Protein AF-A0A7C7GKG4-F1 (afdb_monomer)

Nearest PDB structures (foldseek):
  5jhe-assembly1_A-2  TM=8.707E-01  e=1.128E-02  Saccharomyces cerevisiae S288C
  5dbk-assembly1_B  TM=7.852E-01  e=9.366E-02  Bacillus thuringiensis Bt407
  4gpk-assembly2_H  TM=6.621E-01  e=9.366E-02  Bacillus thuringiensis serovar thuringiensis
  4ynw-assembly2_B  TM=5.792E-01  e=1.107E-01  Thermochaetoides thermophila DSM 1495
  3ro2-assembly1_A  TM=6.733E-01  e=4.215E-01  Mus musculus

pLDDT: mean 89.74, std 11.43, range [47.72, 98.56]

Sequence (98 aa):
YLRNVGDKLRNEGLHEQAIDQYIKYLEKTKIKNPSRAMVAHSVGELYMELSNCEEGLTWLFQAEEAGATYHRADELKKHIDACSAKINSSKAINHNIK

Secondary structure (DSSP, 8-state):
-HHHHHHHHHHTT-HHHHHHHHHHHHHH----HHHHHHHHHHHHHHHHHTT-HHHHHHHHHHHHHT-TT-TTHHHHHHHHHHHHHHHHHHHHHHHTT-

Foldseek 3Di:
DLQVVLVVCVVVVVLVSSLVSLVVVLVVDPDAQQVQLVSLQSNLVSCVVVVNLVVSLVSLVSSVVSDPPHPCNVVSVVSNVVSVVSVVVVVVVVVVVD

Radius of gyration: 14.4 Å; Cα contacts (8 Å, |Δi|>4): 102; chains: 1; bounding box: 28×27×46 Å

Structure (mmCIF, N/CA/C/O backbone):
data_AF-A0A7C7GKG4-F1
#
_entry.id   AF-A0A7C7GKG4-F1
#
loop_
_atom_site.group_PDB
_atom_site.id
_atom_site.type_symbol
_atom_site.label_atom_id
_atom_site.label_alt_id
_atom_site.label_comp_id
_atom_site.label_asym_id
_atom_site.label_entity_id
_atom_site.label_seq_id
_atom_site.pdbx_PDB_ins_code
_atom_site.Cartn_x
_atom_site.Cartn_y
_atom_site.Cartn_z
_atom_site.occupancy
_atom_site.B_iso_or_equiv
_atom_site.auth_seq_id
_atom_site.auth_comp_id
_atom_site.auth_asym_id
_atom_site.auth_atom_id
_atom_site.pdbx_PDB_model_num
ATOM 1 N N . TYR A 1 1 ? 4.045 -9.236 -14.781 1.00 79.69 1 TYR A N 1
ATOM 2 C CA . TYR A 1 1 ? 2.639 -9.682 -14.750 1.00 79.69 1 TYR A CA 1
ATOM 3 C C . TYR A 1 1 ? 2.005 -9.424 -13.387 1.00 79.69 1 TYR A C 1
ATOM 5 O O . TYR A 1 1 ? 0.990 -8.755 -13.375 1.00 79.69 1 TYR A O 1
ATOM 13 N N . LEU A 1 2 ? 2.618 -9.842 -12.266 1.00 88.81 2 LEU A N 1
ATOM 14 C CA . LEU A 1 2 ? 2.061 -9.673 -10.908 1.00 88.81 2 LEU A CA 1
ATOM 15 C C . LEU A 1 2 ? 1.625 -8.238 -10.579 1.00 88.81 2 LEU A C 1
ATOM 17 O O . LEU A 1 2 ? 0.481 -8.044 -10.196 1.00 88.81 2 LEU A O 1
ATOM 21 N N . ARG A 1 3 ? 2.472 -7.228 -10.839 1.00 90.50 3 ARG A N 1
ATOM 22 C CA . ARG A 1 3 ? 2.089 -5.814 -10.661 1.00 90.50 3 ARG A CA 1
ATOM 23 C C . ARG A 1 3 ? 0.808 -5.455 -11.424 1.00 90.50 3 ARG A C 1
ATOM 25 O O . ARG A 1 3 ? -0.122 -4.947 -10.828 1.00 90.50 3 ARG A O 1
ATOM 32 N N . ASN A 1 4 ? 0.731 -5.799 -12.710 1.00 93.94 4 ASN A N 1
ATOM 33 C CA . ASN A 1 4 ? -0.439 -5.491 -13.539 1.00 93.94 4 ASN A CA 1
ATOM 34 C C . ASN A 1 4 ? -1.700 -6.254 -13.092 1.00 93.94 4 ASN A C 1
ATOM 36 O O . ASN A 1 4 ? -2.806 -5.776 -13.315 1.00 93.94 4 ASN A O 1
ATOM 40 N N . VAL A 1 5 ? -1.556 -7.455 -12.516 1.00 96.19 5 VAL A N 1
ATOM 41 C CA . VAL A 1 5 ? -2.686 -8.178 -11.907 1.00 96.19 5 VAL A CA 1
ATOM 42 C C . VAL A 1 5 ? -3.146 -7.437 -10.652 1.00 96.19 5 VAL A C 1
ATOM 44 O O . VAL A 1 5 ? -4.342 -7.208 -10.510 1.00 96.19 5 VAL A O 1
ATOM 47 N N . GLY A 1 6 ? -2.210 -6.990 -9.808 1.00 96.19 6 GLY A N 1
ATOM 48 C CA . GLY A 1 6 ? -2.499 -6.121 -8.665 1.00 96.19 6 GLY A CA 1
ATOM 49 C C . GLY A 1 6 ? -3.232 -4.840 -9.070 1.00 96.19 6 GLY A C 1
ATOM 50 O O . GLY A 1 6 ? -4.268 -4.535 -8.493 1.00 96.19 6 GLY A O 1
ATOM 51 N N . ASP A 1 7 ? -2.774 -4.161 -10.129 1.00 96.44 7 ASP A N 1
ATOM 52 C CA . ASP A 1 7 ? -3.406 -2.936 -10.645 1.00 96.44 7 ASP A CA 1
ATOM 53 C C . ASP A 1 7 ? -4.867 -3.180 -11.061 1.00 96.44 7 ASP A C 1
ATOM 55 O O . ASP A 1 7 ? -5.752 -2.387 -10.748 1.00 96.44 7 ASP A O 1
ATOM 59 N N . LYS A 1 8 ? -5.145 -4.306 -11.733 1.00 97.81 8 LYS A N 1
ATOM 60 C CA . LYS A 1 8 ? -6.515 -4.685 -12.108 1.00 97.81 8 LYS A CA 1
ATOM 61 C C . LYS A 1 8 ? -7.383 -4.973 -10.886 1.00 97.81 8 LYS A C 1
ATOM 63 O O . LYS A 1 8 ? -8.494 -4.474 -10.819 1.00 97.81 8 LYS A O 1
ATOM 68 N N . LEU A 1 9 ? -6.873 -5.743 -9.925 1.00 98.19 9 LEU A N 1
ATOM 69 C CA . LEU A 1 9 ? -7.599 -6.066 -8.693 1.00 98.19 9 LEU A CA 1
ATOM 70 C C . LEU A 1 9 ? -7.912 -4.803 -7.879 1.00 98.19 9 LEU A C 1
ATOM 72 O O . LEU A 1 9 ? -9.031 -4.657 -7.400 1.00 98.19 9 LEU A O 1
ATOM 76 N N . ARG A 1 10 ? -6.963 -3.862 -7.786 1.00 97.31 10 ARG A N 1
ATOM 77 C CA . ARG A 1 10 ? -7.175 -2.555 -7.150 1.00 97.31 10 ARG A CA 1
ATOM 78 C C . ARG A 1 10 ? -8.328 -1.797 -7.808 1.00 97.31 10 ARG A C 1
ATOM 80 O O . ARG A 1 10 ? -9.198 -1.306 -7.103 1.00 97.31 10 ARG A O 1
ATOM 87 N N . ASN A 1 11 ? -8.356 -1.733 -9.138 1.00 97.00 11 ASN A N 1
ATOM 88 C CA . ASN A 1 11 ? -9.41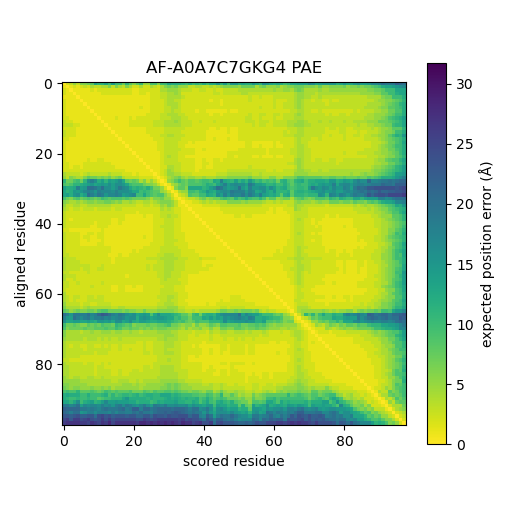1 -1.019 -9.866 1.00 97.00 11 ASN A CA 1
ATOM 89 C C . ASN A 1 11 ? -10.807 -1.641 -9.680 1.00 97.00 11 ASN A C 1
ATOM 91 O O . ASN A 1 11 ? -11.799 -0.928 -9.773 1.00 97.00 11 ASN A O 1
ATOM 95 N N . GLU A 1 12 ? -10.879 -2.942 -9.392 1.00 97.69 12 GLU A N 1
ATOM 96 C CA . GLU A 1 12 ? -12.122 -3.657 -9.065 1.00 97.69 12 GLU A CA 1
ATOM 97 C C . GLU A 1 12 ? -12.492 -3.572 -7.567 1.00 97.69 12 GLU A C 1
ATOM 99 O O . GLU A 1 12 ? -13.453 -4.199 -7.128 1.00 97.69 12 GLU A O 1
ATOM 104 N N . GLY A 1 13 ? -11.726 -2.838 -6.748 1.00 96.88 13 GLY A N 1
ATOM 105 C CA . GLY A 1 13 ? -11.950 -2.727 -5.299 1.00 96.88 13 GLY A CA 1
ATOM 106 C C . GLY A 1 13 ? -11.515 -3.958 -4.493 1.00 96.88 13 GLY A C 1
ATOM 107 O O . GLY A 1 13 ? -11.801 -4.074 -3.302 1.00 96.88 13 GLY A O 1
ATOM 108 N N . LEU A 1 14 ? -10.798 -4.897 -5.114 1.00 98.12 14 LEU A N 1
ATOM 109 C CA . LEU A 1 14 ? -10.333 -6.140 -4.499 1.00 98.12 14 LEU A CA 1
ATOM 110 C C . LEU A 1 14 ? -9.000 -5.928 -3.766 1.00 98.12 14 LEU A C 1
ATOM 112 O O . LEU A 1 14 ? -7.963 -6.492 -4.127 1.00 98.12 14 LEU A O 1
ATOM 116 N N . HIS A 1 15 ? -9.024 -5.078 -2.737 1.00 97.88 15 HIS A N 1
ATOM 117 C CA . HIS A 1 15 ? -7.821 -4.518 -2.109 1.00 97.88 15 HIS A CA 1
ATOM 118 C C . HIS A 1 15 ? -6.886 -5.579 -1.516 1.00 97.88 15 HIS A C 1
ATOM 120 O O . HIS A 1 15 ? -5.688 -5.552 -1.787 1.00 97.88 15 HIS A O 1
ATOM 126 N N . GLU A 1 16 ? -7.407 -6.559 -0.775 1.00 97.75 16 GLU A N 1
ATOM 127 C CA . GLU A 1 16 ? -6.580 -7.618 -0.173 1.00 97.75 16 GLU A CA 1
ATOM 128 C C . GLU A 1 16 ? -5.877 -8.480 -1.231 1.00 97.75 16 GLU A C 1
ATOM 130 O O . GLU A 1 16 ? -4.701 -8.822 -1.098 1.00 97.75 16 GLU A O 1
ATOM 135 N N . GLN A 1 17 ? -6.574 -8.798 -2.326 1.00 98.31 17 GLN A N 1
ATOM 136 C CA . GLN A 1 17 ? -5.985 -9.578 -3.413 1.00 98.31 17 GLN A CA 1
ATOM 137 C C . GLN A 1 17 ? -4.962 -8.749 -4.196 1.00 98.31 17 GLN A C 1
ATOM 139 O O . GLN A 1 17 ? -3.927 -9.276 -4.604 1.00 98.31 17 GLN A O 1
ATOM 144 N N . ALA A 1 18 ? -5.210 -7.450 -4.377 1.00 98.38 18 ALA A N 1
ATOM 145 C CA . ALA A 1 18 ? -4.237 -6.541 -4.970 1.00 98.38 18 ALA A CA 1
ATOM 146 C C . ALA A 1 18 ? -2.950 -6.470 -4.129 1.00 98.38 18 ALA A C 1
ATOM 148 O O . ALA A 1 18 ? -1.855 -6.610 -4.681 1.00 98.38 18 ALA A O 1
ATOM 149 N N . ILE A 1 19 ? -3.081 -6.346 -2.802 1.00 98.19 19 ILE A N 1
ATOM 150 C CA . ILE A 1 19 ? -1.962 -6.376 -1.850 1.00 98.19 19 ILE A CA 1
ATOM 151 C C . ILE A 1 19 ? -1.139 -7.660 -2.020 1.00 98.19 19 ILE A C 1
ATOM 153 O O . ILE A 1 19 ? 0.071 -7.576 -2.233 1.00 98.19 19 ILE A O 1
ATOM 157 N N . ASP A 1 20 ? -1.774 -8.837 -2.013 1.00 97.44 20 ASP A N 1
ATOM 158 C CA . ASP A 1 20 ? -1.083 -10.125 -2.189 1.00 97.44 20 ASP A CA 1
ATOM 159 C C . ASP A 1 20 ? -0.244 -10.167 -3.482 1.00 97.44 20 ASP A C 1
ATOM 161 O O . ASP A 1 20 ? 0.916 -10.594 -3.481 1.00 97.44 20 ASP A O 1
ATOM 165 N N . GLN A 1 21 ? -0.790 -9.663 -4.592 1.00 97.25 21 GLN A N 1
ATOM 166 C CA . GLN A 1 21 ? -0.070 -9.626 -5.866 1.00 97.25 21 GLN A CA 1
ATOM 167 C C . GLN A 1 21 ? 1.116 -8.658 -5.852 1.00 97.25 21 GLN A C 1
ATOM 169 O O . GLN A 1 21 ? 2.175 -8.972 -6.412 1.00 97.25 21 GLN A O 1
ATOM 174 N N . TYR A 1 22 ? 0.971 -7.497 -5.213 1.00 96.38 22 TYR A N 1
ATOM 175 C CA . TYR A 1 22 ? 2.056 -6.528 -5.080 1.00 96.38 22 TYR A CA 1
ATOM 176 C C . TYR A 1 22 ? 3.180 -7.027 -4.169 1.00 96.38 22 TYR A C 1
ATOM 178 O O . TYR A 1 22 ? 4.350 -6.873 -4.525 1.00 96.38 22 TYR A O 1
ATOM 186 N N . ILE A 1 23 ? 2.859 -7.691 -3.057 1.00 94.06 23 ILE A N 1
ATOM 187 C CA . ILE A 1 23 ? 3.859 -8.296 -2.164 1.00 94.06 23 ILE A CA 1
ATOM 188 C C . ILE A 1 23 ? 4.651 -9.367 -2.917 1.00 94.06 23 ILE A C 1
ATOM 190 O O . ILE A 1 23 ? 5.877 -9.282 -3.006 1.00 94.06 23 ILE A O 1
ATOM 194 N N . LYS A 1 24 ? 3.962 -10.298 -3.591 1.00 93.75 24 LYS A N 1
ATOM 195 C 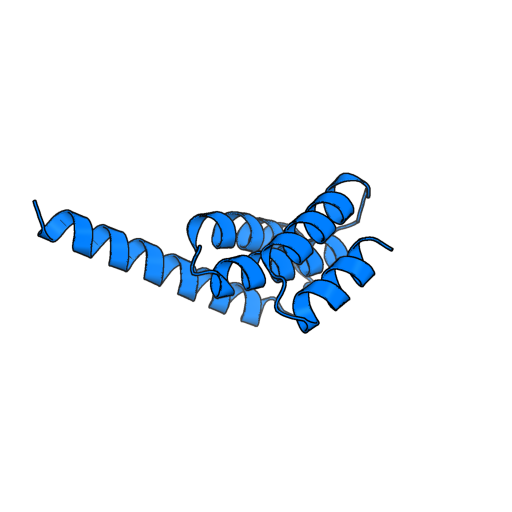CA . LYS A 1 24 ? 4.610 -11.327 -4.426 1.00 93.75 24 LYS A CA 1
ATOM 196 C C . LYS A 1 24 ? 5.482 -10.724 -5.523 1.00 93.75 24 LYS A C 1
ATOM 198 O O . LYS A 1 24 ? 6.521 -11.286 -5.877 1.00 93.75 24 LYS A O 1
ATOM 203 N N . TYR A 1 25 ? 5.062 -9.598 -6.102 1.00 91.62 25 TYR A N 1
ATOM 204 C CA . TYR A 1 25 ? 5.872 -8.867 -7.070 1.00 91.62 25 TYR A CA 1
ATOM 205 C C . TYR A 1 25 ? 7.165 -8.348 -6.431 1.00 91.62 25 TYR A C 1
ATOM 207 O O . TYR A 1 25 ? 8.235 -8.563 -6.997 1.00 91.62 25 TYR A O 1
ATOM 215 N N . LEU A 1 26 ? 7.083 -7.718 -5.257 1.00 89.75 26 LEU A N 1
ATOM 216 C CA . LEU A 1 26 ? 8.235 -7.172 -4.537 1.00 89.75 26 LEU A CA 1
ATOM 217 C C . LEU A 1 26 ? 9.212 -8.249 -4.042 1.00 89.75 26 LEU A C 1
ATOM 219 O O . LEU A 1 26 ? 10.415 -8.004 -4.041 1.00 89.75 26 LEU A O 1
ATOM 223 N N . GLU A 1 27 ? 8.727 -9.429 -3.659 1.00 88.69 27 GLU A N 1
ATOM 224 C CA . GLU A 1 27 ? 9.563 -10.554 -3.212 1.00 88.69 27 GLU A CA 1
ATOM 225 C C . GLU A 1 27 ? 10.325 -11.219 -4.363 1.00 88.69 27 GLU A C 1
ATOM 227 O O . GLU A 1 27 ? 11.506 -11.544 -4.246 1.00 88.69 27 GLU A O 1
ATOM 232 N N . LYS A 1 28 ? 9.661 -11.423 -5.507 1.00 83.62 28 LYS A N 1
ATOM 233 C CA . LYS A 1 28 ? 10.243 -12.154 -6.647 1.00 83.62 28 LYS A CA 1
ATOM 234 C C . LYS A 1 28 ? 11.269 -11.357 -7.433 1.00 83.62 28 LYS A C 1
ATOM 236 O O . LYS A 1 28 ? 11.918 -11.895 -8.331 1.00 83.62 28 LYS A O 1
ATOM 241 N N . THR A 1 29 ? 11.379 -10.067 -7.168 1.00 72.25 29 THR A N 1
ATOM 242 C CA . THR A 1 29 ? 12.111 -9.159 -8.031 1.00 72.25 29 THR A CA 1
ATOM 243 C C . THR A 1 29 ? 13.200 -8.442 -7.237 1.00 72.25 29 THR A C 1
ATOM 245 O O . THR A 1 29 ? 12.954 -7.825 -6.206 1.00 72.25 29 THR A O 1
ATOM 248 N N . LYS A 1 30 ? 14.444 -8.476 -7.735 1.00 70.06 30 LYS A N 1
ATOM 249 C CA . LYS A 1 30 ? 15.540 -7.626 -7.230 1.00 70.06 30 LYS A CA 1
ATOM 250 C C . LYS A 1 30 ? 15.359 -6.186 -7.733 1.00 70.06 30 LYS A C 1
ATOM 252 O O . LYS A 1 30 ? 16.209 -5.661 -8.452 1.00 70.06 30 LYS A O 1
ATOM 257 N N . ILE A 1 31 ? 14.200 -5.580 -7.472 1.00 65.25 31 ILE A N 1
ATOM 258 C CA . ILE A 1 31 ? 13.864 -4.250 -7.987 1.00 65.25 31 ILE A CA 1
ATOM 259 C C . ILE A 1 31 ? 14.734 -3.194 -7.318 1.00 65.25 31 ILE A C 1
ATOM 261 O O . ILE A 1 31 ? 14.811 -3.123 -6.094 1.00 65.25 31 ILE A O 1
ATOM 265 N N . LYS A 1 32 ? 15.342 -2.335 -8.143 1.00 63.72 32 LYS A N 1
ATOM 266 C CA . LYS A 1 32 ? 16.023 -1.126 -7.682 1.00 63.72 32 LYS A CA 1
ATOM 267 C C . LYS A 1 32 ? 15.010 -0.055 -7.256 1.00 63.72 32 LYS A C 1
ATOM 269 O O . LYS A 1 32 ? 13.993 0.164 -7.915 1.00 63.72 32 LYS A O 1
ATOM 274 N N . ASN A 1 33 ? 15.369 0.605 -6.164 1.00 68.88 33 ASN A N 1
ATOM 275 C CA . ASN A 1 33 ? 14.804 1.760 -5.467 1.00 68.88 33 ASN A CA 1
ATOM 276 C C . ASN A 1 3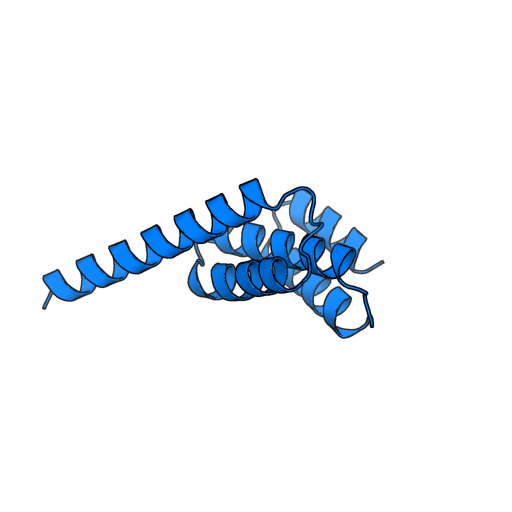3 ? 13.512 2.415 -6.030 1.00 68.88 33 ASN A C 1
ATOM 278 O O . ASN A 1 33 ? 12.472 2.224 -5.399 1.00 68.88 33 ASN A O 1
ATOM 282 N N . PRO A 1 34 ? 13.446 3.083 -7.205 1.00 71.12 34 PRO A N 1
ATOM 283 C CA . PRO A 1 34 ? 12.246 3.863 -7.557 1.00 71.12 34 PRO A CA 1
ATOM 284 C C . PRO A 1 34 ? 10.975 3.023 -7.767 1.00 71.12 34 PRO A C 1
ATOM 286 O O . PRO A 1 34 ? 9.884 3.396 -7.339 1.00 71.12 34 PRO A O 1
ATOM 289 N N . SER A 1 35 ? 11.112 1.855 -8.398 1.00 82.12 35 SER A N 1
ATOM 290 C CA . SER A 1 35 ? 9.977 0.956 -8.645 1.00 82.12 35 SER A CA 1
ATOM 291 C C . SER A 1 35 ? 9.535 0.226 -7.375 1.00 82.12 35 SER A C 1
ATOM 293 O O . SER A 1 35 ? 8.368 -0.146 -7.267 1.00 82.12 35 SER A O 1
ATOM 295 N N . ARG A 1 36 ? 10.450 0.031 -6.414 1.00 88.12 36 ARG A N 1
ATOM 296 C CA . ARG A 1 36 ? 10.123 -0.535 -5.101 1.00 88.12 36 ARG A CA 1
ATOM 297 C C . ARG A 1 36 ? 9.323 0.473 -4.279 1.00 88.12 36 ARG A C 1
ATOM 299 O O . ARG A 1 36 ? 8.283 0.094 -3.753 1.00 88.12 36 ARG A O 1
ATOM 306 N N . ALA A 1 37 ? 9.753 1.739 -4.259 1.00 91.19 37 ALA A N 1
ATOM 307 C CA . ALA A 1 37 ? 9.049 2.822 -3.573 1.00 91.19 37 ALA A CA 1
ATOM 308 C C . ALA A 1 37 ? 7.606 2.976 -4.068 1.00 91.19 37 ALA A C 1
ATOM 310 O O . ALA A 1 37 ? 6.672 3.024 -3.275 1.00 91.19 37 ALA A O 1
ATOM 311 N N . MET A 1 38 ? 7.410 2.966 -5.388 1.00 92.31 38 MET A N 1
ATOM 312 C CA . MET A 1 38 ? 6.081 3.107 -5.981 1.00 92.31 38 MET A CA 1
ATOM 313 C C . MET A 1 38 ? 5.124 1.983 -5.565 1.00 92.31 38 MET A C 1
ATOM 315 O O . MET A 1 38 ? 4.008 2.262 -5.140 1.00 92.31 38 MET A O 1
ATOM 319 N N . VAL A 1 39 ? 5.548 0.719 -5.672 1.00 93.94 39 VAL A N 1
ATOM 320 C CA . VAL A 1 39 ? 4.670 -0.412 -5.332 1.00 93.94 39 VAL A CA 1
ATOM 321 C C . VAL A 1 39 ? 4.433 -0.493 -3.825 1.00 93.94 39 VAL A C 1
ATOM 323 O O . VAL A 1 39 ? 3.303 -0.734 -3.416 1.00 93.94 39 VAL A O 1
ATOM 326 N N . ALA A 1 40 ? 5.450 -0.233 -2.997 1.00 94.94 40 ALA A N 1
ATOM 327 C CA . ALA A 1 40 ? 5.274 -0.159 -1.548 1.00 94.94 40 ALA A CA 1
ATOM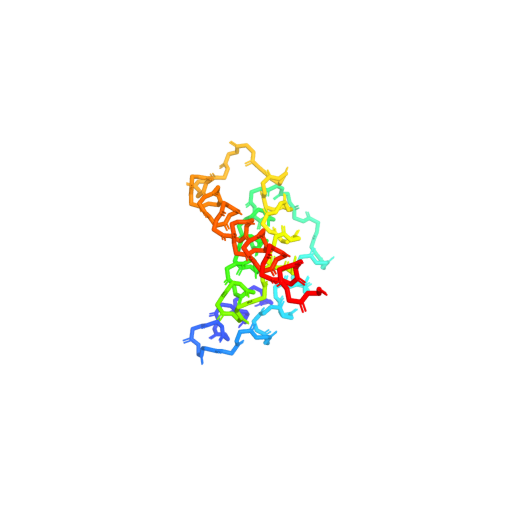 328 C C . ALA A 1 40 ? 4.293 0.959 -1.150 1.00 94.94 40 ALA A C 1
ATOM 330 O O . ALA A 1 40 ? 3.413 0.721 -0.327 1.00 94.94 40 ALA A O 1
ATOM 331 N N . HIS A 1 41 ? 4.361 2.133 -1.796 1.00 96.31 41 HIS A N 1
ATOM 332 C CA . HIS A 1 41 ? 3.387 3.203 -1.570 1.00 96.31 41 HIS A CA 1
ATOM 333 C C . HIS A 1 41 ? 1.969 2.720 -1.915 1.00 96.31 41 HIS A C 1
ATOM 335 O O . HIS A 1 41 ? 1.073 2.861 -1.093 1.00 96.31 41 HIS A O 1
ATOM 341 N N . SER A 1 42 ? 1.767 2.067 -3.066 1.00 96.75 42 SER A N 1
ATOM 342 C CA . SER A 1 42 ? 0.448 1.532 -3.439 1.00 96.75 42 SER A CA 1
ATOM 343 C C . SER A 1 42 ? -0.091 0.477 -2.472 1.00 96.75 42 SER A C 1
ATOM 345 O O . SER A 1 42 ? -1.291 0.446 -2.223 1.00 96.75 42 SER A O 1
ATOM 347 N N . VAL A 1 43 ? 0.768 -0.367 -1.896 1.00 97.88 43 VAL A N 1
ATOM 348 C CA . VAL A 1 43 ? 0.346 -1.307 -0.846 1.00 97.88 43 VAL A CA 1
ATOM 349 C C . VAL A 1 43 ? -0.087 -0.551 0.415 1.00 97.88 43 VAL A C 1
ATOM 351 O O . VAL A 1 43 ? -1.130 -0.865 0.982 1.00 97.88 43 VAL A O 1
ATOM 354 N N . GLY A 1 44 ? 0.664 0.477 0.818 1.00 97.94 44 GLY A N 1
ATOM 355 C CA . GLY A 1 44 ? 0.295 1.353 1.932 1.00 97.94 44 GLY A CA 1
ATOM 356 C C . GLY A 1 44 ? -1.061 2.041 1.733 1.00 97.94 44 GLY A C 1
ATOM 357 O O . GLY A 1 44 ? -1.887 2.017 2.641 1.00 97.94 44 GLY A O 1
ATOM 358 N N . GLU A 1 45 ? -1.324 2.579 0.535 1.00 98.25 45 GLU A N 1
ATOM 359 C CA . GLU A 1 45 ? -2.620 3.178 0.165 1.00 98.25 45 GLU A CA 1
ATOM 360 C C . GLU A 1 45 ? -3.776 2.179 0.325 1.00 98.25 45 GLU A C 1
ATOM 362 O O . GLU A 1 45 ? -4.790 2.493 0.943 1.00 98.25 45 GLU A O 1
ATOM 367 N N . LEU A 1 46 ? -3.613 0.947 -0.165 1.00 98.44 46 LEU A N 1
ATOM 368 C CA . LEU A 1 46 ? -4.653 -0.080 -0.060 1.00 98.44 46 LEU A CA 1
ATOM 369 C C . LEU A 1 46 ? -4.953 -0.458 1.394 1.00 98.44 46 LEU A C 1
ATOM 371 O O . LEU A 1 46 ? -6.113 -0.625 1.770 1.00 98.44 46 LEU A O 1
ATOM 375 N N . TYR A 1 47 ? -3.927 -0.555 2.239 1.00 98.56 47 TYR A N 1
ATOM 376 C CA . TYR A 1 47 ? -4.137 -0.774 3.669 1.00 98.56 47 TYR A CA 1
ATOM 377 C C . TYR A 1 47 ? -4.844 0.410 4.340 1.00 98.56 47 TYR A C 1
ATOM 379 O O . TYR A 1 47 ? -5.706 0.195 5.191 1.00 98.56 47 TYR A O 1
ATOM 387 N N . MET A 1 48 ? -4.558 1.650 3.928 1.00 97.81 48 MET A N 1
ATOM 388 C CA . MET A 1 48 ? -5.307 2.823 4.392 1.00 97.81 48 MET A CA 1
ATOM 389 C C . MET A 1 48 ? -6.786 2.759 4.008 1.00 97.81 48 M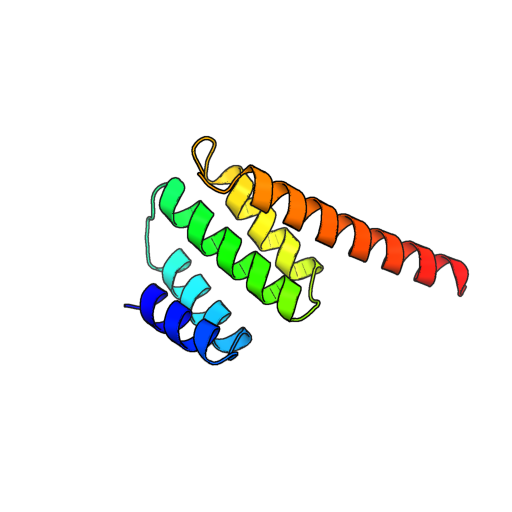ET A C 1
ATOM 391 O O . MET A 1 48 ? -7.640 3.041 4.850 1.00 97.81 48 MET A O 1
ATOM 395 N N . GLU A 1 49 ? -7.095 2.364 2.771 1.00 97.12 49 GLU A N 1
ATOM 396 C CA . GLU A 1 49 ? -8.469 2.174 2.285 1.00 97.12 49 GLU A CA 1
ATOM 397 C C . GLU A 1 49 ? -9.201 1.073 3.073 1.00 97.12 49 GLU A C 1
ATOM 399 O O . GLU A 1 49 ? -10.387 1.203 3.372 1.00 97.12 49 GLU A O 1
ATOM 404 N N . LEU A 1 50 ? -8.477 0.040 3.516 1.00 97.31 50 LEU A N 1
ATOM 405 C CA . LEU A 1 50 ? -8.965 -0.992 4.441 1.00 97.31 50 LEU A CA 1
ATOM 406 C C . LEU A 1 50 ? -9.005 -0.534 5.912 1.00 97.31 50 LEU A C 1
ATOM 408 O O . LEU A 1 50 ? -9.237 -1.336 6.814 1.00 97.31 50 LEU A O 1
ATOM 412 N N . SER A 1 51 ? -8.783 0.756 6.180 1.00 96.38 51 SER A N 1
ATOM 413 C CA . SER A 1 51 ? -8.681 1.342 7.520 1.00 96.38 51 SER A CA 1
ATOM 414 C C . SER A 1 51 ? -7.574 0.771 8.406 1.00 96.38 51 SER A C 1
ATOM 416 O O . SER A 1 51 ? -7.532 1.102 9.594 1.00 96.38 51 SER A O 1
ATOM 418 N N . ASN A 1 52 ? -6.646 0.012 7.832 1.00 97.50 52 ASN A N 1
ATOM 419 C CA . ASN A 1 52 ? -5.586 -0.665 8.545 1.00 97.50 52 ASN A CA 1
ATOM 420 C C . ASN A 1 52 ? -4.257 0.109 8.485 1.00 97.50 52 ASN A C 1
ATOM 422 O O . ASN A 1 52 ? -3.350 -0.184 7.707 1.00 97.50 52 ASN A O 1
ATOM 426 N N . CYS A 1 53 ? -4.149 1.143 9.319 1.00 97.44 53 CYS A N 1
ATOM 427 C CA . CYS A 1 53 ? -2.976 2.016 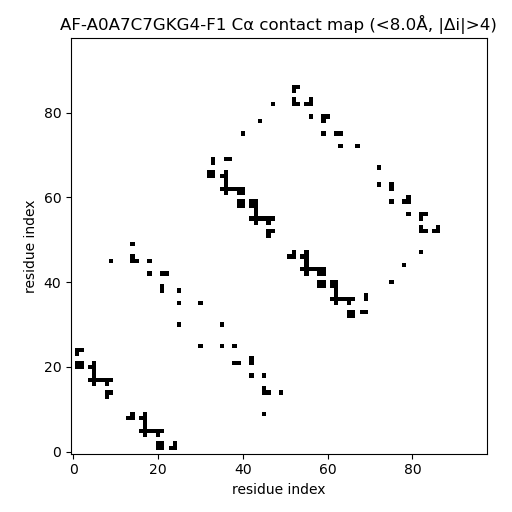9.348 1.00 97.44 53 CYS A CA 1
ATOM 428 C C . CYS A 1 53 ? -1.711 1.362 9.919 1.00 97.44 53 CYS A C 1
ATOM 430 O O . CYS A 1 53 ? -0.625 1.873 9.654 1.00 97.44 53 CYS A O 1
ATOM 432 N N . GLU A 1 54 ? -1.819 0.279 10.692 1.00 96.31 54 GLU A N 1
ATOM 433 C CA . GLU A 1 54 ? -0.653 -0.396 11.281 1.00 96.31 54 GLU A CA 1
ATOM 434 C C . GLU A 1 54 ? 0.164 -1.095 10.185 1.00 96.31 54 GLU A C 1
ATOM 436 O O . GLU A 1 54 ? 1.346 -0.792 9.977 1.00 96.31 54 GLU A O 1
ATOM 441 N N . GLU A 1 55 ? -0.492 -1.933 9.385 1.00 97.69 55 GLU A N 1
ATOM 442 C CA . GLU A 1 55 ? 0.089 -2.503 8.173 1.00 97.69 55 GLU A CA 1
ATOM 443 C C . GLU A 1 55 ? 0.400 -1.414 7.140 1.00 97.69 55 GLU A C 1
ATOM 445 O O . GLU A 1 55 ? 1.468 -1.443 6.526 1.00 97.69 55 GLU A O 1
ATOM 450 N N . GLY A 1 56 ? -0.475 -0.413 6.988 1.00 98.00 56 GLY A N 1
ATOM 451 C CA . GLY A 1 56 ? -0.258 0.715 6.080 1.00 98.00 56 GLY A CA 1
ATOM 452 C C . GLY A 1 56 ? 1.084 1.411 6.312 1.00 98.00 56 GLY A C 1
ATOM 453 O O . GLY A 1 56 ? 1.890 1.506 5.386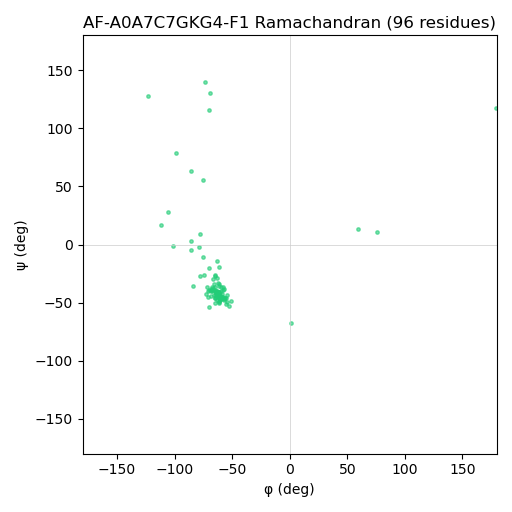 1.00 98.00 56 GLY A O 1
ATOM 454 N N . LEU A 1 57 ? 1.383 1.822 7.550 1.00 98.00 57 LEU A N 1
ATOM 455 C CA . LEU A 1 57 ? 2.654 2.478 7.887 1.00 98.00 57 LEU A CA 1
ATOM 456 C C . LEU A 1 57 ? 3.871 1.606 7.591 1.00 98.00 57 LEU A C 1
ATOM 458 O O . LEU A 1 57 ? 4.887 2.119 7.122 1.00 98.00 57 LEU A O 1
ATOM 462 N N . THR A 1 58 ? 3.765 0.294 7.805 1.00 97.25 58 THR A N 1
ATOM 463 C CA . THR A 1 58 ? 4.856 -0.646 7.511 1.00 97.25 58 THR A CA 1
ATOM 464 C C . THR A 1 58 ? 5.288 -0.563 6.045 1.00 97.25 58 THR A C 1
ATOM 466 O O . THR A 1 58 ? 6.480 -0.624 5.735 1.00 97.25 58 THR A O 1
ATOM 469 N N . TRP A 1 59 ? 4.334 -0.388 5.130 1.00 97.31 59 TRP A N 1
ATOM 470 C CA . TRP A 1 59 ? 4.605 -0.257 3.698 1.00 97.31 59 TRP A CA 1
ATOM 471 C C . TRP A 1 59 ? 4.963 1.167 3.278 1.00 97.31 59 TRP A C 1
ATOM 473 O O . TRP A 1 59 ? 5.840 1.345 2.431 1.00 97.31 59 TRP A O 1
ATOM 483 N N . LEU A 1 60 ? 4.346 2.179 3.889 1.00 97.06 60 LEU A N 1
ATOM 484 C CA . LEU A 1 60 ? 4.653 3.580 3.602 1.00 97.06 60 LEU A CA 1
ATOM 485 C C . LEU A 1 60 ? 6.096 3.936 4.002 1.00 97.06 60 LEU A C 1
ATOM 487 O O . LEU A 1 60 ? 6.808 4.549 3.210 1.00 97.06 60 LEU A O 1
ATOM 491 N N . PHE A 1 61 ? 6.589 3.469 5.152 1.00 95.94 61 PHE A N 1
ATOM 492 C CA . PHE A 1 61 ? 7.992 3.681 5.533 1.00 95.94 61 PHE A CA 1
ATOM 493 C C . PHE A 1 61 ? 8.969 2.935 4.621 1.00 95.94 61 PHE A C 1
ATOM 495 O O . PHE A 1 61 ? 10.003 3.477 4.240 1.00 95.94 61 PHE A O 1
ATOM 502 N N . GLN A 1 62 ? 8.627 1.721 4.178 1.00 93.19 62 GLN A N 1
ATOM 503 C CA . GLN A 1 62 ? 9.431 1.042 3.157 1.00 93.19 62 GLN A CA 1
ATOM 504 C C . GLN A 1 62 ? 9.484 1.825 1.841 1.00 93.19 62 GLN A C 1
ATOM 506 O O . GLN A 1 62 ? 10.499 1.777 1.145 1.00 93.19 62 GLN A O 1
ATOM 511 N N . ALA A 1 63 ? 8.403 2.519 1.479 1.00 93.19 63 ALA A N 1
ATOM 512 C CA . ALA A 1 63 ? 8.382 3.371 0.301 1.00 93.19 63 ALA A CA 1
ATOM 513 C C . ALA A 1 63 ? 9.285 4.602 0.462 1.00 93.19 63 ALA A C 1
ATOM 515 O O . ALA A 1 63 ? 9.961 4.977 -0.496 1.00 93.19 63 ALA A O 1
ATOM 516 N N . GLU A 1 64 ? 9.322 5.187 1.662 1.00 92.94 64 GLU A N 1
ATOM 517 C CA . GLU A 1 64 ? 10.150 6.350 2.002 1.00 92.94 64 GLU A CA 1
ATOM 518 C C . GLU A 1 64 ? 11.644 6.011 1.910 1.00 92.94 64 GLU A C 1
ATOM 520 O O . GLU A 1 64 ? 12.385 6.662 1.169 1.00 92.94 64 GLU A O 1
ATOM 525 N N . GLU A 1 65 ? 12.059 4.908 2.539 1.00 89.44 65 GLU A N 1
ATOM 526 C CA . GLU A 1 65 ? 13.445 4.419 2.500 1.00 89.44 65 GLU A CA 1
ATOM 527 C C . GLU A 1 65 ? 13.891 4.027 1.083 1.00 89.44 65 GLU A C 1
ATOM 529 O O . GLU A 1 65 ? 15.069 4.102 0.721 1.00 89.44 65 GLU A O 1
ATOM 534 N N . ALA A 1 66 ? 12.945 3.602 0.243 1.00 80.06 66 ALA A N 1
ATOM 535 C CA . ALA A 1 66 ? 13.233 3.117 -1.096 1.00 80.06 66 ALA A CA 1
ATOM 536 C C . ALA A 1 66 ? 13.489 4.227 -2.133 1.00 80.06 66 ALA A C 1
ATOM 538 O O . ALA A 1 66 ? 13.829 3.881 -3.268 1.00 80.06 66 ALA A O 1
ATOM 539 N N . GLY A 1 67 ? 13.402 5.532 -1.824 1.00 69.56 67 GLY A N 1
ATOM 540 C CA . GLY A 1 67 ? 13.846 6.523 -2.813 1.00 69.56 67 GLY A CA 1
ATOM 541 C C . GLY A 1 67 ? 13.742 8.012 -2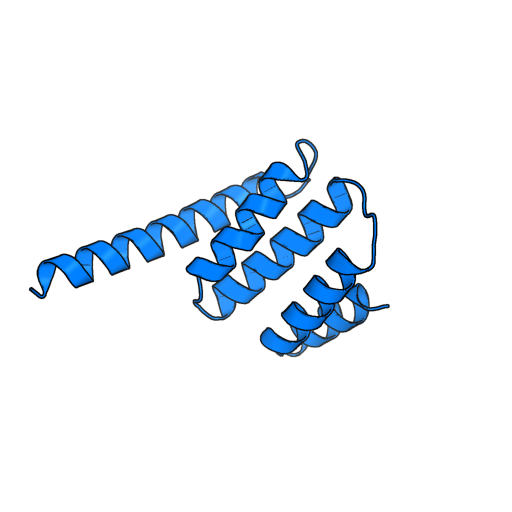.483 1.00 69.56 67 GLY A C 1
ATOM 542 O O . GLY A 1 67 ? 12.664 8.593 -2.526 1.00 69.56 67 GLY A O 1
ATOM 543 N N . ALA A 1 68 ? 14.903 8.677 -2.433 1.00 61.84 68 ALA A N 1
ATOM 544 C CA . ALA A 1 68 ? 15.035 10.142 -2.459 1.00 61.84 68 ALA A CA 1
ATOM 545 C C . ALA A 1 68 ? 14.525 10.810 -3.761 1.00 61.84 68 ALA A C 1
ATOM 547 O O . ALA A 1 68 ? 14.355 12.023 -3.808 1.00 61.84 68 ALA A O 1
ATOM 548 N N . THR A 1 69 ? 14.291 10.034 -4.828 1.00 69.62 69 THR A N 1
ATOM 549 C CA . THR A 1 69 ? 13.807 10.505 -6.143 1.00 69.62 69 THR A CA 1
ATOM 550 C C . THR A 1 69 ? 12.382 10.042 -6.459 1.00 69.62 69 THR A C 1
ATOM 552 O O . THR A 1 69 ? 11.956 10.049 -7.617 1.00 69.62 69 THR A O 1
ATOM 555 N N . TYR A 1 70 ? 11.629 9.604 -5.447 1.00 80.75 70 TYR A N 1
ATOM 556 C CA . TYR A 1 70 ? 10.247 9.192 -5.638 1.00 80.75 70 TYR A CA 1
ATOM 557 C C . TYR A 1 70 ? 9.345 10.396 -5.944 1.00 80.75 70 TYR A C 1
ATOM 559 O O . TYR A 1 70 ? 9.144 11.273 -5.112 1.00 80.75 70 TYR A O 1
ATOM 567 N N . HIS A 1 71 ? 8.761 10.422 -7.145 1.00 84.81 71 HIS A N 1
ATOM 568 C CA . HIS A 1 71 ? 7.953 11.548 -7.632 1.00 84.81 71 HIS A CA 1
ATOM 569 C C . HIS A 1 71 ? 6.694 11.859 -6.798 1.00 84.81 71 HIS A C 1
ATOM 571 O O . HIS A 1 71 ? 6.179 12.968 -6.887 1.00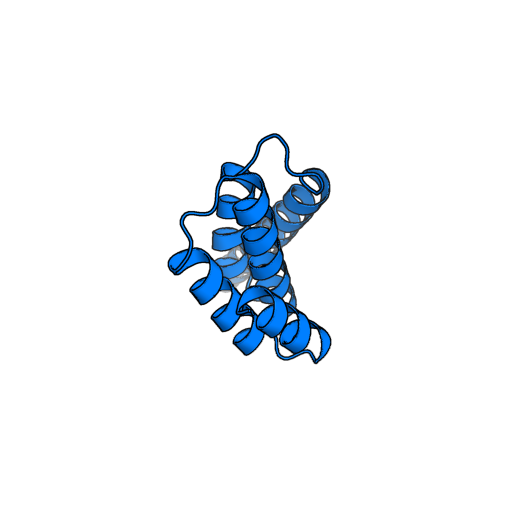 84.81 71 HIS A O 1
ATOM 577 N N . ARG A 1 72 ? 6.204 10.911 -5.981 1.00 91.06 72 ARG A N 1
ATOM 578 C CA . ARG A 1 72 ? 5.064 11.105 -5.062 1.00 91.06 72 ARG A CA 1
ATOM 579 C C . ARG A 1 72 ? 5.509 11.221 -3.597 1.00 91.06 72 ARG A C 1
ATOM 581 O O . ARG A 1 72 ? 4.752 10.851 -2.706 1.00 91.06 72 ARG A O 1
ATOM 588 N N . ALA A 1 73 ? 6.727 11.697 -3.325 1.00 90.12 73 ALA A N 1
ATOM 589 C CA . ALA A 1 73 ? 7.246 11.820 -1.958 1.00 90.12 73 ALA A CA 1
ATOM 590 C C . ALA A 1 73 ? 6.369 12.708 -1.053 1.00 90.12 73 ALA A C 1
ATOM 592 O O . ALA A 1 73 ? 6.135 12.357 0.101 1.00 90.12 73 ALA A O 1
ATOM 593 N N . ASP A 1 74 ? 5.830 13.816 -1.568 1.00 92.62 74 ASP A N 1
ATOM 594 C CA . ASP A 1 74 ? 4.953 14.694 -0.776 1.00 92.62 74 ASP A CA 1
ATOM 595 C C . ASP A 1 74 ? 3.616 14.031 -0.426 1.00 92.62 74 ASP A C 1
ATOM 597 O O . ASP A 1 74 ? 3.078 14.227 0.661 1.00 92.62 74 ASP A O 1
ATOM 601 N N . GLU A 1 75 ? 3.070 13.229 -1.337 1.00 95.69 75 GLU A N 1
ATOM 602 C CA . GLU A 1 75 ? 1.849 12.462 -1.093 1.00 95.69 75 GLU A CA 1
ATOM 603 C C . GLU A 1 75 ? 2.098 11.314 -0.112 1.00 95.69 75 GLU A C 1
ATOM 605 O O . GLU A 1 75 ? 1.309 11.107 0.806 1.00 95.69 75 GLU A O 1
ATOM 610 N N . LEU A 1 76 ? 3.243 10.638 -0.241 1.00 95.75 76 LEU A N 1
ATOM 611 C CA . LEU A 1 76 ? 3.680 9.614 0.701 1.00 95.75 76 LEU A CA 1
ATOM 612 C C . LEU A 1 76 ? 3.754 10.164 2.131 1.00 95.75 76 LEU A C 1
ATOM 614 O O . LEU A 1 76 ? 3.212 9.549 3.046 1.00 95.75 76 LEU A O 1
ATOM 618 N N . LYS A 1 77 ? 4.351 11.347 2.320 1.00 95.56 77 LYS A N 1
ATOM 619 C CA . LYS A 1 77 ? 4.398 12.012 3.632 1.00 95.56 77 LYS A CA 1
ATOM 620 C C . LYS A 1 77 ? 3.004 12.278 4.193 1.00 95.56 77 LYS A C 1
ATOM 622 O O . LYS A 1 77 ? 2.740 11.939 5.340 1.00 95.56 77 LYS A O 1
ATOM 627 N N . LYS A 1 78 ? 2.075 12.783 3.373 1.00 97.38 78 LYS A N 1
ATOM 628 C CA . LYS A 1 78 ? 0.679 12.996 3.799 1.00 97.38 78 LYS A CA 1
ATOM 629 C C . LYS A 1 78 ? 0.005 11.699 4.247 1.00 97.38 78 LYS A C 1
ATOM 631 O O . LYS A 1 78 ? -0.733 11.705 5.229 1.00 97.38 78 LYS A O 1
ATOM 636 N N . HIS A 1 79 ? 0.249 10.592 3.550 1.00 98.25 79 HIS A N 1
ATOM 637 C CA . HIS A 1 79 ? -0.285 9.282 3.923 1.00 98.25 79 HIS A CA 1
ATOM 638 C C . HIS A 1 79 ? 0.316 8.754 5.235 1.00 98.25 79 HIS A C 1
ATOM 640 O O . HIS A 1 79 ? -0.421 8.234 6.078 1.00 98.25 79 HIS A O 1
ATOM 646 N N . ILE A 1 80 ? 1.622 8.950 5.448 1.00 97.81 80 ILE A N 1
ATOM 647 C CA . ILE A 1 80 ? 2.308 8.632 6.711 1.00 97.81 80 ILE A CA 1
ATOM 648 C C . ILE A 1 80 ? 1.718 9.448 7.865 1.00 97.81 80 ILE A C 1
ATOM 650 O O . ILE A 1 80 ? 1.359 8.879 8.901 1.00 97.81 80 ILE A O 1
ATOM 654 N N . ASP A 1 81 ? 1.568 10.760 7.682 1.00 97.94 81 ASP A N 1
ATOM 655 C CA . ASP A 1 81 ? 1.014 11.662 8.692 1.00 97.94 81 ASP A CA 1
ATOM 656 C C . ASP A 1 81 ? -0.429 11.276 9.042 1.00 97.94 81 ASP A C 1
ATOM 658 O O . ASP A 1 81 ? -0.782 11.165 10.219 1.00 97.94 81 ASP A O 1
ATOM 662 N N . ALA A 1 82 ? -1.254 10.994 8.028 1.00 97.69 82 ALA A N 1
ATOM 663 C CA . ALA A 1 82 ? -2.640 10.577 8.208 1.00 97.69 82 ALA A CA 1
ATOM 664 C C . ALA A 1 82 ? -2.753 9.271 9.015 1.00 97.69 82 ALA A C 1
ATOM 666 O O . ALA A 1 82 ? -3.532 9.194 9.971 1.00 97.69 82 ALA A O 1
ATOM 667 N N . CYS A 1 83 ? -1.952 8.255 8.676 1.00 97.88 83 CYS A N 1
ATOM 668 C CA . CYS A 1 83 ? -1.937 6.995 9.419 1.00 97.88 83 CYS A CA 1
ATOM 669 C C . CYS A 1 83 ? -1.447 7.176 10.857 1.00 97.88 83 CYS A C 1
ATOM 671 O O . CYS A 1 83 ? -2.063 6.663 11.794 1.00 97.88 83 CYS A O 1
ATOM 673 N N . SER A 1 84 ? -0.365 7.935 11.038 1.00 96.69 84 SER A N 1
ATOM 674 C CA . SER A 1 84 ? 0.221 8.205 12.353 1.00 96.69 84 SER A CA 1
ATOM 675 C C . SER A 1 84 ? -0.776 8.923 13.263 1.00 96.69 84 SER A C 1
ATOM 677 O O . SER A 1 84 ? -0.961 8.532 14.418 1.00 96.69 84 SER A O 1
ATOM 679 N N . ALA A 1 85 ? -1.490 9.920 12.734 1.00 96.44 85 ALA A N 1
ATOM 680 C CA . ALA A 1 85 ? -2.542 10.625 13.458 1.00 96.44 85 ALA A CA 1
ATOM 681 C C . ALA A 1 85 ? -3.689 9.687 13.871 1.00 96.44 85 ALA A C 1
ATOM 683 O O . ALA A 1 85 ? -4.127 9.726 15.024 1.00 96.44 85 ALA A O 1
ATOM 684 N N . LYS A 1 86 ? -4.141 8.800 12.972 1.00 94.50 86 LYS A N 1
ATOM 685 C CA . LYS A 1 86 ? -5.218 7.837 13.261 1.00 94.50 86 LYS A CA 1
ATOM 686 C C . LYS A 1 86 ? -4.831 6.840 14.357 1.00 94.50 86 LYS A C 1
ATOM 688 O O . LYS A 1 86 ? -5.627 6.596 15.268 1.00 94.50 86 LYS A O 1
ATOM 693 N N . ILE A 1 87 ? -3.610 6.305 14.319 1.00 93.12 87 ILE A N 1
ATOM 694 C CA . ILE A 1 87 ? -3.107 5.388 15.355 1.00 93.12 87 ILE A CA 1
ATOM 695 C C . ILE A 1 87 ? -2.993 6.107 16.702 1.00 93.12 87 ILE A C 1
ATOM 697 O O . ILE A 1 87 ? -3.445 5.585 17.721 1.00 93.12 87 ILE A O 1
ATOM 701 N N . ASN A 1 88 ? -2.429 7.316 16.720 1.00 91.69 88 ASN A N 1
ATOM 702 C CA . ASN A 1 88 ? -2.269 8.088 17.952 1.00 91.69 88 ASN A CA 1
ATOM 703 C C . ASN A 1 88 ? -3.619 8.472 18.569 1.00 91.69 88 ASN A C 1
ATOM 705 O O . ASN A 1 88 ? -3.795 8.350 19.781 1.00 91.69 88 ASN A O 1
ATOM 709 N N . SER A 1 89 ? -4.594 8.862 17.744 1.00 89.94 89 SER A N 1
ATOM 710 C CA . SER A 1 89 ? -5.964 9.127 18.193 1.00 89.94 89 SER A CA 1
ATOM 711 C C . SER A 1 89 ? -6.611 7.880 18.805 1.00 89.94 89 SER A C 1
ATOM 713 O O . SER A 1 89 ? -7.146 7.944 19.911 1.00 89.94 89 SER A O 1
ATOM 715 N N . SER A 1 90 ? -6.474 6.723 18.152 1.00 83.94 90 SER A N 1
ATOM 716 C CA . SER A 1 90 ? -7.012 5.449 18.652 1.00 83.94 90 SER A CA 1
ATOM 717 C C . SER A 1 90 ? -6.382 5.046 19.992 1.00 83.94 90 SER A C 1
ATOM 719 O O . SER A 1 90 ? -7.079 4.621 20.912 1.00 83.94 90 SER A O 1
ATOM 721 N N . LYS A 1 91 ? -5.065 5.246 20.150 1.00 82.44 91 LYS A N 1
ATOM 722 C CA . LYS A 1 91 ? -4.355 5.006 21.418 1.00 82.44 91 LYS A CA 1
ATOM 723 C C . LYS A 1 91 ? -4.836 5.929 22.539 1.00 82.44 91 LYS A C 1
ATOM 725 O O . LYS A 1 91 ? -5.037 5.458 23.657 1.00 82.44 91 LYS A O 1
ATOM 730 N N . ALA A 1 92 ? -5.045 7.213 22.247 1.00 77.12 92 ALA A N 1
ATOM 731 C CA . ALA A 1 92 ? -5.539 8.181 23.224 1.00 77.12 92 ALA A CA 1
ATOM 732 C C . ALA A 1 92 ? -6.959 7.841 23.708 1.00 77.12 92 ALA A C 1
ATOM 734 O O . ALA A 1 92 ? -7.232 7.908 24.904 1.00 77.12 92 ALA A O 1
ATOM 735 N N . ILE A 1 93 ? -7.841 7.404 22.801 1.00 76.25 93 ILE A N 1
ATOM 736 C CA . ILE A 1 93 ? -9.191 6.937 23.153 1.00 76.25 93 ILE A CA 1
ATOM 737 C C . ILE A 1 93 ? -9.108 5.724 24.089 1.00 76.25 93 ILE A C 1
ATOM 739 O O . ILE A 1 93 ? -9.734 5.721 25.145 1.00 76.25 93 ILE A O 1
ATOM 743 N N . ASN A 1 94 ? -8.279 4.732 23.757 1.00 70.56 94 ASN A N 1
ATOM 744 C CA . ASN A 1 94 ? -8.142 3.512 24.558 1.00 70.56 94 ASN A CA 1
ATOM 745 C C . ASN A 1 94 ? -7.564 3.757 25.964 1.00 70.56 94 ASN A C 1
ATOM 747 O O . ASN A 1 94 ? -7.846 2.987 26.880 1.00 70.56 94 ASN A O 1
ATOM 751 N N . HIS A 1 95 ? -6.768 4.814 26.152 1.00 63.09 95 HIS A N 1
ATOM 752 C CA . HIS A 1 95 ? -6.242 5.197 27.466 1.00 63.09 95 HIS A CA 1
ATOM 753 C C . HIS A 1 95 ? -7.285 5.916 28.339 1.00 63.09 95 HIS A C 1
ATOM 755 O O . HIS A 1 95 ? -7.218 5.827 29.559 1.00 63.09 95 HIS A O 1
ATOM 761 N N . ASN A 1 96 ? -8.266 6.594 27.736 1.00 60.12 96 ASN A N 1
ATOM 762 C CA . ASN A 1 96 ? -9.300 7.349 28.455 1.00 60.12 96 ASN A CA 1
ATOM 763 C C . ASN A 1 96 ? -10.513 6.500 28.881 1.00 60.12 96 ASN A C 1
ATOM 765 O O . ASN A 1 96 ? -11.421 7.019 29.523 1.00 60.12 96 ASN A O 1
ATOM 769 N N . ILE A 1 97 ? -10.556 5.221 28.491 1.00 61.19 97 ILE A N 1
ATOM 770 C CA . ILE A 1 97 ? -11.655 4.283 28.794 1.00 61.19 97 ILE A CA 1
ATOM 771 C C . ILE A 1 97 ? -11.286 3.327 29.957 1.00 61.19 97 ILE A C 1
ATOM 773 O O . ILE A 1 97 ? -12.106 2.509 30.369 1.00 61.19 97 ILE A O 1
ATOM 777 N N . LYS A 1 98 ? -10.071 3.426 30.514 1.00 47.72 98 LYS A N 1
ATOM 778 C CA . LYS A 1 98 ? -9.631 2.673 31.703 1.00 47.72 98 LYS A CA 1
ATOM 779 C C . LYS A 1 98 ? -9.763 3.496 32.975 1.00 47.72 98 LYS A C 1
ATOM 781 O O . LYS A 1 98 ? -10.069 2.868 34.011 1.00 47.72 98 LYS A O 1
#

Solvent-accessible surface area (backbone atoms only — not comparable to full-atom values): 5158 Å² total; per-residue (Å²): 108,45,54,63,50,13,54,52,28,44,76,72,67,38,43,71,62,12,40,55,28,41,52,54,38,58,72,76,40,95,64,62,40,60,67,44,14,54,53,27,35,54,42,14,51,43,26,47,76,70,70,35,37,69,68,10,45,61,26,35,53,52,14,56,76,26,31,100,79,40,92,56,50,73,57,51,50,53,52,47,51,52,33,52,50,52,52,52,52,54,52,54,54,62,64,74,75,112

Mean predicted aligned error: 4.98 Å